Protein AF-J9CH05-F1 (afdb_monomer)

Secondary structure (DSSP, 8-state):
--------GGGS-HHHHHHHHHHHHHHHTS-HHHHHHHHHHHHHHHHHHTSGGGGGEEEEHHHHHHHTT----------EEEE-GGG--

Radius of gyration: 16.42 Å; Cα contacts (8 Å, |Δi|>4): 70; chains: 1; bounding box: 47×38×35 Å

Solvent-accessible surface area (backbone atoms only — not comparable to full-atom values): 5461 Å² total; per-residue (Å²): 132,86,77,77,75,80,77,57,71,90,77,50,57,71,69,59,44,51,50,54,35,45,52,53,11,62,78,68,75,49,54,40,72,54,48,53,48,49,50,51,50,52,52,51,52,53,53,55,61,69,41,93,66,27,89,43,52,44,79,37,64,73,35,35,38,27,77,74,63,64,75,45,99,61,93,56,83,62,83,48,72,45,68,47,64,81,79,76,108

Mean predicted aligned error: 7.36 Å

Foldseek 3Di:
DDPPDPDDLVPDDPVVNQVVLVVVCVVVVHDSVLSVLVVVLVVVVVVCCVDPQVVQKDWDDPCCCCPVPVNDPDRDNDTDIDGNPVVVD

Organism: NCBI:txid749906

Sequence (89 aa):
METNEKTIWINLPEDEKLTILSNIAEENGIKENAVEKDFWVSMVLKAMFSLEYSGNLVFKGGTSLSKGWGLIERFSEDCDLAIDRKYLG

InterPro domains:
  IPR014942 Nucleotidyl transferase AbiEii toxin, Type IV TA system [PF08843] (51-84)

pLDDT: mean 82.92, std 11.19, range [44.16, 95.5]

Structure (mmCIF, N/CA/C/O backbone):
data_AF-J9CH05-F1
#
_entry.id   AF-J9CH05-F1
#
loop_
_atom_site.group_PDB
_atom_site.id
_atom_site.type_symbol
_atom_site.label_atom_id
_atom_site.label_alt_id
_atom_site.label_comp_id
_atom_site.label_asym_id
_atom_site.label_entity_id
_atom_site.label_seq_id
_atom_site.pdbx_PDB_ins_code
_atom_site.Cartn_x
_atom_site.Cartn_y
_atom_site.Cartn_z
_atom_site.occupancy
_atom_site.B_iso_or_equiv
_atom_site.auth_seq_id
_atom_site.auth_comp_id
_atom_site.auth_asym_id
_atom_site.auth_atom_id
_atom_site.pdbx_PDB_model_num
ATOM 1 N N . MET A 1 1 ? -25.202 23.556 -7.689 1.00 44.16 1 MET A N 1
ATOM 2 C CA . MET A 1 1 ? -24.839 22.170 -7.340 1.00 44.16 1 MET A CA 1
ATOM 3 C C . MET A 1 1 ? -23.511 22.265 -6.624 1.00 44.16 1 MET A C 1
ATOM 5 O O . MET A 1 1 ? -22.525 22.575 -7.278 1.00 44.16 1 MET A O 1
ATOM 9 N N . GLU A 1 2 ? -23.509 22.160 -5.297 1.00 46.81 2 GLU A N 1
ATOM 10 C CA . GLU A 1 2 ? -22.265 22.128 -4.523 1.00 46.81 2 GLU A CA 1
ATOM 11 C C . GLU A 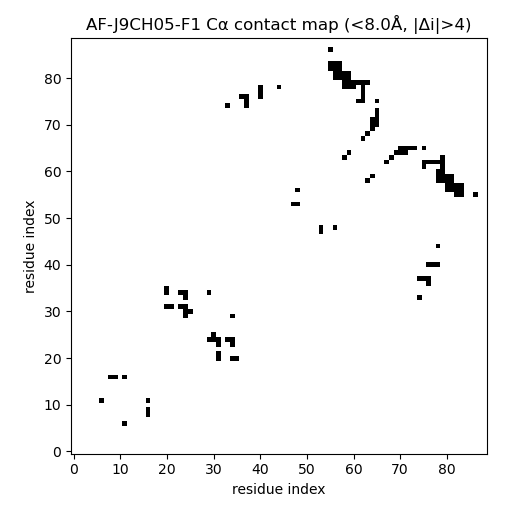1 2 ? -21.497 20.868 -4.906 1.00 46.81 2 GLU A C 1
ATOM 13 O O . GLU A 1 2 ? -21.963 19.742 -4.726 1.00 46.81 2 GLU A O 1
ATOM 18 N N . THR A 1 3 ? -20.330 21.060 -5.503 1.00 47.88 3 THR A N 1
ATOM 19 C CA . THR A 1 3 ? -19.326 20.014 -5.591 1.00 47.88 3 THR A CA 1
ATOM 20 C C . THR A 1 3 ? -18.805 19.821 -4.176 1.00 47.88 3 THR A C 1
ATOM 22 O O . THR A 1 3 ? -18.011 20.635 -3.715 1.00 47.88 3 THR A O 1
ATOM 25 N N . ASN A 1 4 ? -19.278 18.794 -3.465 1.00 58.72 4 ASN A N 1
ATOM 26 C CA . ASN A 1 4 ? -18.627 18.359 -2.231 1.00 58.72 4 ASN A CA 1
ATOM 27 C C . ASN A 1 4 ? -17.158 18.093 -2.570 1.00 58.72 4 ASN A C 1
ATOM 29 O O . ASN A 1 4 ? -16.848 17.123 -3.272 1.00 58.72 4 ASN A O 1
ATOM 33 N N . GLU A 1 5 ? -16.262 18.975 -2.128 1.00 65.69 5 GLU A N 1
ATOM 34 C CA . GLU A 1 5 ? -14.834 18.703 -2.166 1.00 65.69 5 GLU A CA 1
ATOM 35 C C . GLU A 1 5 ? -14.610 17.428 -1.360 1.00 65.69 5 GLU A C 1
ATOM 37 O O . GLU A 1 5 ? -14.901 17.354 -0.167 1.00 65.69 5 GLU A O 1
ATOM 42 N N . LYS A 1 6 ? -14.156 16.372 -2.035 1.00 70.88 6 LYS A N 1
ATOM 43 C CA . LYS A 1 6 ? -13.755 15.151 -1.347 1.00 70.88 6 LYS A CA 1
ATOM 44 C C . LYS A 1 6 ? -12.490 15.467 -0.562 1.00 70.88 6 LYS A C 1
ATOM 46 O O . LYS A 1 6 ? -11.412 15.560 -1.148 1.00 70.88 6 LYS A O 1
ATOM 51 N N . THR A 1 7 ? -12.620 15.610 0.751 1.00 76.19 7 THR A N 1
ATOM 52 C CA . THR A 1 7 ? -11.468 15.725 1.643 1.00 76.19 7 THR A CA 1
ATOM 53 C C . THR A 1 7 ? -10.634 14.450 1.562 1.00 76.19 7 THR A C 1
ATOM 55 O O . THR A 1 7 ? -11.151 13.334 1.639 1.00 76.19 7 THR A O 1
ATOM 58 N N . ILE A 1 8 ? -9.326 14.605 1.374 1.00 84.56 8 ILE A N 1
ATOM 59 C CA . ILE A 1 8 ? -8.391 13.481 1.321 1.00 84.56 8 ILE A CA 1
ATOM 60 C C . ILE A 1 8 ? -8.167 12.988 2.754 1.00 84.56 8 ILE A C 1
ATOM 62 O O . ILE A 1 8 ? -7.779 13.780 3.609 1.00 84.56 8 ILE A O 1
ATOM 66 N N . TRP A 1 9 ? -8.350 11.686 3.001 1.00 86.19 9 TRP A N 1
ATOM 67 C CA . TRP A 1 9 ? -8.220 11.062 4.331 1.00 86.19 9 TRP A CA 1
ATOM 68 C C . TRP A 1 9 ? -6.923 11.443 5.068 1.00 86.19 9 TRP A C 1
ATOM 70 O O . TRP A 1 9 ? -6.941 11.712 6.265 1.00 86.19 9 TRP A O 1
ATOM 80 N N . ILE A 1 10 ? -5.802 11.570 4.348 1.00 86.25 10 ILE A N 1
ATOM 81 C CA . ILE A 1 10 ? -4.498 11.944 4.924 1.00 86.25 10 ILE A CA 1
ATOM 82 C C . ILE A 1 10 ? -4.481 13.342 5.567 1.00 86.25 10 ILE A C 1
ATOM 84 O O . ILE A 1 10 ? -3.667 13.594 6.454 1.00 86.25 10 ILE A O 1
ATOM 88 N N . ASN A 1 11 ? -5.396 14.227 5.167 1.00 90.69 11 ASN A N 1
ATOM 89 C CA . ASN A 1 11 ? -5.486 15.604 5.650 1.00 90.69 11 ASN A CA 1
ATOM 90 C C . ASN A 1 11 ? -6.473 15.769 6.815 1.00 90.69 11 ASN A C 1
ATOM 92 O O . ASN A 1 11 ? -6.616 16.876 7.325 1.00 90.69 11 ASN A O 1
ATOM 96 N N . LEU A 1 12 ? -7.157 14.699 7.229 1.00 92.12 12 LEU A N 1
ATOM 97 C CA . LEU A 1 12 ? -8.096 14.746 8.347 1.00 92.12 12 LEU A CA 1
ATOM 98 C C . LEU A 1 12 ? -7.371 14.849 9.705 1.00 92.12 12 LEU A C 1
ATOM 100 O O . LEU A 1 12 ? -6.213 14.410 9.818 1.00 92.12 12 LEU A O 1
ATOM 104 N N . PRO A 1 13 ? -8.045 15.384 10.739 1.00 94.75 13 PRO A N 1
ATOM 105 C CA . PRO A 1 13 ? -7.633 15.238 12.133 1.00 94.75 13 PRO A CA 1
ATOM 106 C C . PRO A 1 13 ? -7.374 13.772 12.513 1.00 94.75 13 PRO A C 1
ATOM 108 O O . PRO A 1 13 ? -7.938 12.849 11.923 1.00 94.75 13 PRO A O 1
ATOM 111 N N . GLU A 1 14 ? -6.480 13.539 13.472 1.00 92.06 14 GLU A N 1
ATOM 112 C CA . GLU A 1 14 ? -6.066 12.182 13.859 1.00 92.06 14 GLU A CA 1
ATOM 113 C C . GLU A 1 14 ? -7.223 11.358 14.443 1.00 92.06 14 GLU A C 1
ATOM 115 O O . GLU A 1 14 ? -7.392 10.194 14.094 1.00 92.06 14 GLU A O 1
ATOM 120 N N . ASP A 1 15 ? -8.074 11.980 15.252 1.00 94.94 15 ASP A N 1
ATOM 121 C CA . ASP A 1 15 ? -9.284 11.387 15.818 1.00 94.94 15 ASP A CA 1
ATOM 122 C C . ASP A 1 15 ? -10.297 10.968 14.742 1.00 94.94 15 ASP A C 1
ATOM 124 O O . ASP A 1 15 ? -10.854 9.867 14.804 1.00 94.94 15 ASP A O 1
ATOM 128 N N . GLU A 1 16 ? -10.485 11.786 13.704 1.00 94.12 16 GLU A N 1
ATOM 129 C CA . GLU A 1 16 ? -11.328 11.424 12.560 1.00 94.12 16 GLU A CA 1
ATOM 130 C C . GLU A 1 16 ? -10.739 10.251 11.765 1.00 94.12 16 GLU A C 1
ATOM 132 O O . GLU A 1 16 ? -11.465 9.323 11.398 1.00 94.12 16 GLU A O 1
ATOM 137 N N . LYS A 1 17 ? -9.419 10.242 11.529 1.00 92.62 17 LYS A N 1
ATOM 138 C CA . LYS A 1 17 ? -8.744 9.123 10.847 1.00 92.62 17 LYS A CA 1
ATOM 139 C C . LYS A 1 17 ? -8.943 7.814 11.597 1.00 92.62 17 LYS A C 1
ATOM 141 O O . LYS A 1 17 ? -9.315 6.821 10.974 1.00 92.62 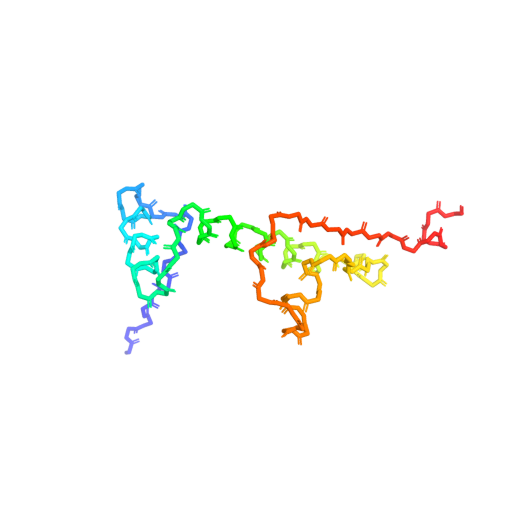17 LYS A O 1
ATOM 146 N N . LEU A 1 18 ? -8.715 7.827 12.910 1.00 92.62 18 LEU A N 1
ATOM 147 C CA . LEU A 1 18 ? -8.873 6.658 13.773 1.00 92.62 18 LEU A CA 1
ATOM 148 C C . LEU A 1 18 ? -10.322 6.169 13.788 1.00 92.62 18 LEU A C 1
ATOM 150 O O . LEU A 1 18 ? -10.558 4.973 13.655 1.00 92.62 18 LEU A O 1
ATOM 154 N N . THR A 1 19 ? -11.291 7.085 13.849 1.00 95.12 19 THR A N 1
ATOM 155 C CA . THR A 1 19 ? -12.720 6.742 13.781 1.00 95.12 19 THR A CA 1
ATOM 156 C C . THR A 1 19 ? -13.060 6.022 12.475 1.00 95.12 19 THR A C 1
ATOM 158 O O . THR A 1 19 ? -13.734 4.995 12.484 1.00 95.12 19 THR A O 1
ATOM 161 N N . ILE A 1 20 ? -12.554 6.516 11.341 1.00 93.56 20 ILE A N 1
ATOM 162 C CA . ILE A 1 20 ? -12.764 5.880 10.034 1.00 93.56 20 ILE A CA 1
ATOM 163 C C . ILE A 1 20 ? -12.136 4.481 9.993 1.00 93.56 20 ILE A C 1
ATOM 165 O O . ILE A 1 20 ? -12.782 3.541 9.533 1.00 93.56 20 ILE A O 1
ATOM 169 N N . LEU A 1 21 ? -10.900 4.329 10.479 1.00 93.19 21 LEU A N 1
ATOM 170 C CA . LEU A 1 21 ? -10.229 3.026 10.531 1.00 93.19 21 LEU A CA 1
ATOM 171 C C . LEU A 1 21 ? -10.994 2.030 11.412 1.00 93.19 21 LEU A C 1
ATOM 173 O O . LEU A 1 21 ? -11.146 0.876 11.013 1.00 93.19 21 LEU A O 1
ATOM 177 N N . SER A 1 22 ? -11.505 2.485 12.559 1.00 94.69 22 SER A N 1
ATOM 178 C CA . SER A 1 22 ? -12.306 1.684 13.490 1.00 94.69 22 SER A CA 1
ATOM 179 C C . SER A 1 22 ? -13.599 1.184 12.851 1.00 94.69 22 SER A C 1
ATOM 181 O O . SER A 1 22 ? -13.851 -0.020 12.828 1.00 94.69 22 SER A O 1
ATOM 183 N N . ASN A 1 23 ? -14.354 2.082 12.210 1.00 95.50 23 ASN A N 1
ATOM 184 C CA . ASN A 1 23 ? -15.598 1.725 11.526 1.00 95.50 23 ASN A CA 1
ATOM 185 C C . ASN A 1 23 ? -15.360 0.692 10.413 1.00 95.50 23 ASN A C 1
ATOM 187 O O . ASN A 1 23 ? -16.071 -0.304 10.325 1.00 95.50 23 ASN A O 1
ATOM 191 N N . ILE A 1 24 ? -14.324 0.886 9.588 1.00 93.38 24 ILE A N 1
ATOM 192 C CA . ILE A 1 24 ? -13.988 -0.060 8.511 1.00 93.38 24 ILE A CA 1
ATOM 193 C C . ILE A 1 24 ? -13.571 -1.417 9.093 1.00 93.38 24 ILE A C 1
ATOM 195 O O . ILE A 1 24 ? -13.934 -2.461 8.550 1.00 93.38 24 ILE A O 1
ATOM 199 N N . ALA A 1 25 ? -12.800 -1.420 10.181 1.00 92.75 25 ALA A N 1
ATOM 200 C CA . ALA A 1 25 ? -12.362 -2.642 10.840 1.00 92.75 25 ALA A CA 1
ATOM 201 C C . ALA A 1 25 ? -13.550 -3.449 11.378 1.00 92.75 25 ALA A C 1
ATOM 203 O O . ALA A 1 25 ? -13.618 -4.658 11.147 1.00 92.75 25 ALA A O 1
ATOM 204 N N . GLU A 1 26 ? -14.504 -2.771 12.021 1.00 95.00 26 GLU A N 1
ATOM 205 C CA . GLU A 1 26 ? -15.740 -3.367 12.527 1.00 95.00 26 GLU A CA 1
ATOM 206 C C . GLU A 1 26 ? -16.606 -3.929 11.390 1.00 95.00 26 GLU A C 1
ATOM 208 O O . GLU A 1 26 ? -16.978 -5.102 11.430 1.00 95.00 26 GLU A O 1
ATOM 213 N N . GLU A 1 27 ? -16.850 -3.144 10.335 1.00 94.62 27 GLU A N 1
ATOM 214 C CA . GLU A 1 27 ? -17.647 -3.558 9.170 1.00 94.62 27 GLU A CA 1
ATOM 215 C C . GLU A 1 27 ? -17.079 -4.798 8.466 1.00 94.62 27 GLU A C 1
ATOM 217 O O . GLU A 1 27 ? -17.831 -5.637 7.967 1.00 94.62 27 GLU A O 1
ATOM 222 N N . ASN A 1 28 ? -15.751 -4.924 8.425 1.00 87.75 28 ASN A N 1
ATOM 223 C CA . ASN A 1 28 ? -15.060 -6.010 7.729 1.00 87.75 28 ASN A CA 1
ATOM 224 C C . ASN A 1 28 ? -14.641 -7.160 8.662 1.00 87.75 28 ASN A C 1
ATOM 226 O O . ASN A 1 28 ? -14.082 -8.150 8.191 1.00 87.75 28 ASN A O 1
ATOM 230 N N . GLY A 1 29 ? -14.882 -7.052 9.974 1.00 89.81 29 GLY A N 1
ATOM 231 C CA . GLY A 1 29 ? -14.484 -8.064 10.955 1.00 89.81 29 GLY A CA 1
ATOM 232 C C . GLY A 1 29 ? -12.969 -8.296 11.032 1.00 89.81 29 GLY A C 1
ATOM 233 O O . GLY A 1 29 ? -12.525 -9.407 11.331 1.00 89.81 29 GLY A O 1
ATOM 234 N N . ILE A 1 30 ? -12.165 -7.269 10.745 1.00 88.81 30 ILE A N 1
ATOM 235 C CA . ILE A 1 30 ? -10.696 -7.320 10.784 1.00 88.81 30 ILE A CA 1
ATOM 236 C C . ILE A 1 30 ? -10.144 -6.34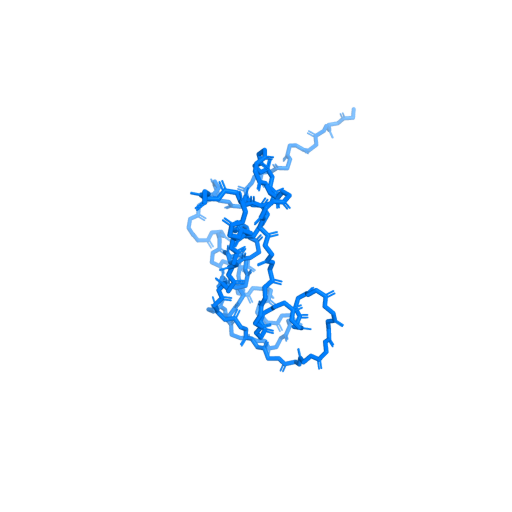1 11.821 1.00 88.81 30 ILE A C 1
ATOM 238 O O . ILE A 1 30 ? -10.870 -5.570 12.433 1.00 88.81 30 ILE A O 1
ATOM 242 N N . LYS A 1 31 ? -8.833 -6.387 12.071 1.00 89.25 31 LYS A N 1
ATOM 243 C CA . LYS A 1 31 ? -8.185 -5.467 13.012 1.00 89.25 31 LYS A CA 1
ATOM 244 C C . LYS A 1 31 ? -7.952 -4.103 12.358 1.00 89.25 31 LYS A C 1
ATOM 246 O O . LYS A 1 31 ? -7.527 -4.051 11.207 1.00 89.25 31 LYS A O 1
ATOM 251 N N . GLU A 1 32 ? -8.110 -3.021 13.116 1.00 88.75 32 GLU A N 1
ATOM 252 C CA . GLU A 1 32 ? -7.840 -1.639 12.667 1.00 88.75 32 GLU A CA 1
ATOM 253 C C . GLU A 1 32 ? -6.448 -1.478 12.055 1.00 88.75 32 GLU A C 1
ATOM 255 O O . GLU A 1 32 ? -6.285 -0.914 10.976 1.00 88.75 32 GLU A O 1
ATOM 260 N N . ASN A 1 33 ? -5.441 -2.074 12.698 1.00 87.75 33 ASN A N 1
ATOM 261 C CA . ASN A 1 33 ? -4.071 -2.046 12.201 1.00 87.75 33 ASN A CA 1
ATOM 262 C C . ASN A 1 33 ? -3.903 -2.744 10.838 1.00 87.75 33 ASN A C 1
ATOM 264 O O . ASN A 1 33 ? -2.988 -2.408 10.094 1.00 87.75 33 ASN A O 1
ATOM 268 N N . ALA A 1 34 ? -4.755 -3.715 10.503 1.00 87.00 34 ALA A N 1
ATOM 269 C CA . ALA A 1 34 ? -4.745 -4.368 9.201 1.00 87.00 34 ALA A CA 1
ATOM 270 C C . ALA A 1 34 ? -5.367 -3.455 8.137 1.00 87.00 34 ALA A C 1
ATOM 272 O O . ALA A 1 34 ? -4.828 -3.369 7.039 1.00 87.00 34 ALA A O 1
ATOM 273 N N . VAL A 1 35 ? -6.437 -2.724 8.473 1.00 89.44 35 VAL A N 1
ATOM 274 C CA . VAL A 1 35 ? -7.052 -1.721 7.585 1.00 89.44 35 VAL A CA 1
ATOM 275 C C . VAL A 1 35 ? -6.046 -0.630 7.227 1.00 89.44 35 VAL A C 1
ATOM 277 O O . VAL A 1 35 ? -5.839 -0.334 6.051 1.00 89.44 35 VAL A O 1
ATOM 280 N N . GLU A 1 36 ? -5.387 -0.056 8.235 1.00 88.38 36 GLU A N 1
ATOM 281 C CA . GLU A 1 36 ? -4.421 1.023 8.025 1.00 88.38 36 GLU A CA 1
ATOM 282 C C . GLU A 1 36 ? -3.250 0.563 7.151 1.00 88.38 36 GLU A C 1
ATOM 284 O O . GLU A 1 36 ? -2.876 1.228 6.180 1.00 88.38 36 GLU A O 1
ATOM 289 N N . LYS A 1 37 ? -2.684 -0.608 7.456 1.00 87.25 37 LYS A N 1
ATOM 290 C CA . LYS A 1 37 ? -1.588 -1.156 6.658 1.00 87.25 37 LYS A CA 1
ATOM 291 C C . LYS A 1 37 ? -2.034 -1.474 5.227 1.00 87.25 37 LYS A C 1
ATOM 293 O O . LYS A 1 37 ? -1.291 -1.173 4.294 1.00 87.25 37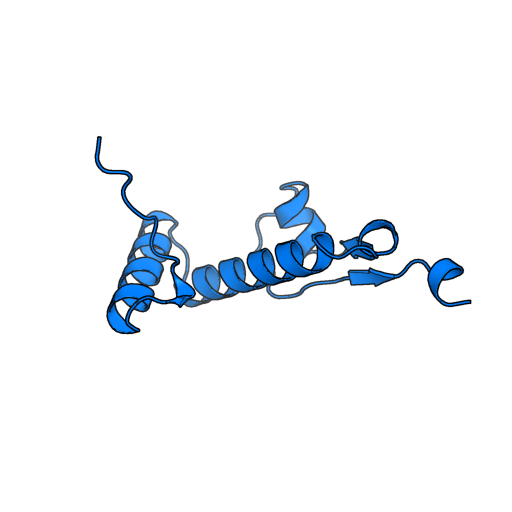 LYS A O 1
ATOM 298 N N . ASP A 1 38 ? -3.236 -2.022 5.028 1.00 85.62 38 ASP A N 1
ATOM 299 C CA . ASP A 1 38 ? -3.777 -2.292 3.688 1.00 85.62 38 ASP A CA 1
ATOM 300 C C . ASP A 1 38 ? -3.889 -1.014 2.846 1.00 85.62 38 ASP A C 1
ATOM 302 O O . ASP A 1 38 ? -3.517 -0.989 1.664 1.00 85.62 38 ASP A O 1
ATOM 306 N N . PHE A 1 39 ? -4.359 0.064 3.478 1.00 87.56 39 PHE A N 1
ATOM 307 C CA . PHE A 1 39 ? -4.465 1.379 2.866 1.00 87.56 39 PHE A CA 1
ATOM 308 C C . PHE A 1 39 ? -3.094 1.891 2.408 1.00 87.56 39 PHE A C 1
ATOM 310 O O . PHE A 1 39 ? -2.934 2.257 1.239 1.00 87.56 39 PHE A O 1
ATOM 317 N N . TRP A 1 40 ? -2.083 1.859 3.283 1.00 87.69 40 TRP A N 1
ATOM 318 C CA . TRP A 1 40 ? -0.737 2.331 2.945 1.00 87.69 40 TRP A CA 1
ATOM 319 C C . TRP A 1 40 ? -0.075 1.506 1.840 1.00 87.69 40 TRP A C 1
ATOM 321 O O . TRP A 1 40 ? 0.457 2.087 0.894 1.00 87.69 40 TRP A O 1
ATOM 331 N N . VAL A 1 41 ? -0.167 0.174 1.897 1.00 87.25 41 VAL A N 1
ATOM 332 C CA . VAL A 1 41 ? 0.318 -0.733 0.838 1.00 87.25 41 VAL A CA 1
ATOM 333 C C . VAL A 1 41 ? -0.314 -0.368 -0.507 1.00 87.25 41 VAL A C 1
ATOM 335 O O . VAL A 1 41 ? 0.380 -0.198 -1.511 1.00 87.25 41 VAL A O 1
ATOM 338 N N . SER A 1 42 ? -1.634 -0.175 -0.529 1.00 85.88 42 SER A N 1
ATOM 339 C CA . SER A 1 42 ? -2.371 0.185 -1.745 1.00 85.88 42 SER A CA 1
ATOM 340 C C . SER A 1 42 ? -1.959 1.557 -2.287 1.00 85.88 42 SER A C 1
ATOM 342 O O . SER A 1 42 ? -1.801 1.727 -3.499 1.00 85.88 42 SER A O 1
ATOM 344 N N . MET A 1 43 ? -1.737 2.532 -1.402 1.00 88.31 43 MET A N 1
ATOM 345 C CA . MET A 1 43 ? -1.275 3.871 -1.769 1.00 88.31 43 MET A CA 1
ATOM 346 C C . MET A 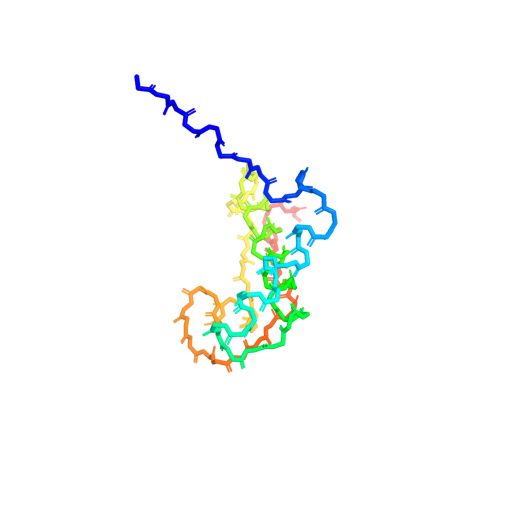1 43 ? 0.146 3.863 -2.336 1.00 88.31 43 MET A C 1
ATOM 348 O O . MET A 1 43 ? 0.392 4.516 -3.350 1.00 88.31 43 MET A O 1
ATOM 352 N N . VAL A 1 44 ? 1.065 3.097 -1.739 1.00 88.94 44 VAL A N 1
ATOM 353 C CA . VAL A 1 44 ? 2.440 2.943 -2.239 1.00 88.94 44 VAL A CA 1
ATOM 354 C C . VAL A 1 44 ? 2.441 2.294 -3.617 1.00 88.94 44 VAL A C 1
ATOM 356 O O . VAL A 1 44 ? 3.077 2.816 -4.530 1.00 88.94 44 VAL A O 1
ATOM 359 N N . LEU A 1 45 ? 1.688 1.208 -3.811 1.00 88.19 45 LEU A N 1
ATOM 360 C CA . LEU A 1 45 ? 1.567 0.566 -5.123 1.00 88.19 45 LEU A CA 1
ATOM 361 C C . LEU A 1 45 ? 1.005 1.538 -6.163 1.00 88.19 45 LEU A C 1
ATOM 363 O O . LEU A 1 45 ? 1.574 1.678 -7.244 1.00 88.19 45 LEU A O 1
ATOM 367 N N . LYS A 1 46 ? -0.060 2.273 -5.824 1.00 89.75 46 LYS A N 1
ATOM 368 C CA . LYS A 1 46 ? -0.622 3.298 -6.709 1.00 89.75 46 LYS A CA 1
ATOM 369 C C . LYS A 1 46 ? 0.413 4.364 -7.075 1.00 89.75 46 LYS A C 1
ATOM 371 O O . LYS A 1 46 ? 0.510 4.725 -8.244 1.00 89.75 46 LYS A O 1
ATOM 376 N N . ALA A 1 47 ? 1.186 4.850 -6.104 1.00 90.44 47 ALA A N 1
ATOM 377 C CA . ALA A 1 47 ? 2.234 5.835 -6.345 1.00 90.44 47 ALA A CA 1
ATOM 378 C C . ALA A 1 47 ? 3.322 5.274 -7.274 1.00 90.44 47 ALA A C 1
ATOM 380 O O . ALA A 1 47 ? 3.609 5.880 -8.303 1.00 90.44 47 ALA A O 1
ATOM 381 N N . MET A 1 48 ? 3.854 4.085 -6.980 1.00 89.81 48 MET A N 1
ATOM 382 C CA . MET A 1 48 ? 4.904 3.434 -7.774 1.00 89.81 48 MET A CA 1
ATOM 383 C C . MET A 1 48 ? 4.484 3.202 -9.229 1.00 89.81 48 MET A C 1
ATOM 385 O O . MET A 1 48 ? 5.245 3.495 -10.149 1.00 89.81 48 MET A O 1
ATOM 389 N N . PHE A 1 49 ? 3.257 2.729 -9.451 1.00 90.75 49 PHE A N 1
ATOM 390 C CA . PHE A 1 49 ? 2.737 2.475 -10.797 1.00 90.75 49 PH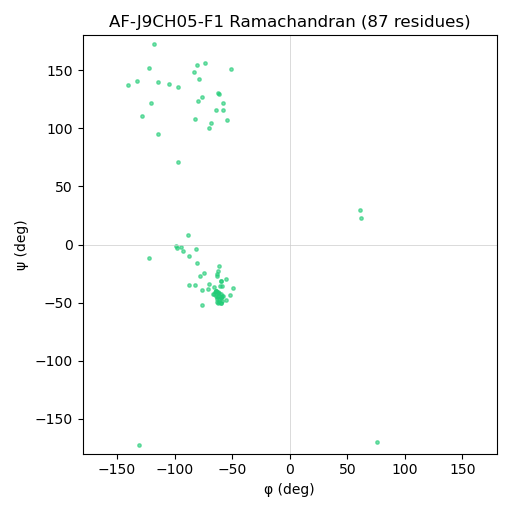E A CA 1
ATOM 391 C C . PHE A 1 49 ? 2.198 3.725 -11.509 1.00 90.75 49 PHE A C 1
ATOM 393 O O . PHE A 1 49 ? 1.843 3.641 -12.681 1.00 90.75 49 PHE A O 1
ATOM 400 N N . SER A 1 50 ? 2.175 4.889 -10.851 1.00 92.81 50 SER A N 1
ATOM 401 C CA . SER A 1 50 ? 1.865 6.177 -11.495 1.00 92.81 50 SER A CA 1
ATOM 402 C C . SER A 1 50 ? 3.087 6.875 -12.107 1.00 92.81 50 SER A C 1
ATOM 404 O O . SER A 1 50 ? 2.942 7.867 -12.816 1.00 92.81 50 SER A O 1
ATOM 406 N N . LEU A 1 51 ? 4.291 6.366 -11.832 1.00 91.12 51 LEU A N 1
ATOM 407 C CA . LEU A 1 51 ? 5.556 6.929 -12.300 1.00 91.12 51 LEU A CA 1
ATOM 408 C C . LEU A 1 51 ? 5.842 6.506 -13.748 1.00 91.12 51 LEU A C 1
ATOM 410 O O . LEU A 1 51 ? 5.402 5.450 -14.208 1.00 91.12 51 LEU A O 1
ATOM 414 N N . GLU A 1 52 ? 6.630 7.310 -14.463 1.00 90.75 52 GLU A N 1
ATOM 415 C CA . GLU A 1 52 ? 6.952 7.101 -15.886 1.00 90.75 52 GLU A CA 1
ATOM 416 C C . GLU A 1 52 ? 7.653 5.757 -16.156 1.00 90.75 52 GLU A C 1
ATO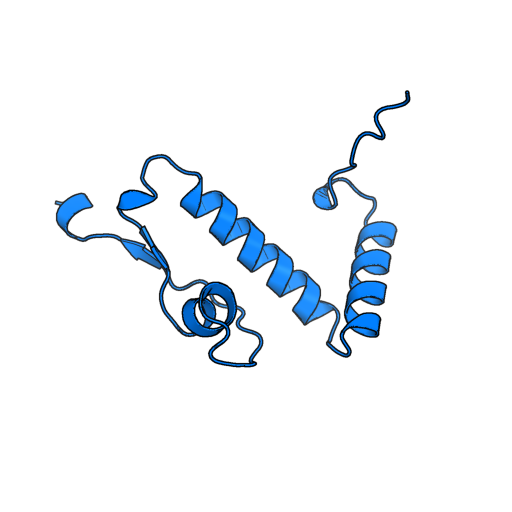M 418 O O . GLU A 1 52 ? 7.442 5.120 -17.184 1.00 90.75 52 GLU A O 1
ATOM 423 N N . TYR A 1 53 ? 8.436 5.269 -15.194 1.00 86.69 53 TYR A N 1
ATOM 424 C CA . TYR A 1 53 ? 9.170 4.004 -15.284 1.00 86.69 53 TYR A CA 1
ATOM 425 C C . TYR A 1 53 ? 8.370 2.778 -14.818 1.00 86.69 53 TYR A C 1
ATOM 427 O O . TYR A 1 53 ? 8.931 1.684 -14.729 1.00 86.69 53 TYR A O 1
ATOM 435 N N . SER A 1 54 ? 7.071 2.927 -14.543 1.00 90.38 54 SER A N 1
ATOM 436 C CA . SER A 1 54 ? 6.186 1.838 -14.103 1.00 90.38 54 SER A CA 1
ATOM 437 C C . SER A 1 54 ? 6.172 0.634 -15.048 1.00 90.38 54 SER A C 1
ATOM 439 O O . SER A 1 54 ? 6.052 -0.494 -14.580 1.00 90.38 54 SER A O 1
ATOM 441 N N . GLY A 1 55 ? 6.390 0.840 -16.352 1.00 87.69 55 GLY A N 1
ATOM 442 C CA . GLY A 1 55 ? 6.508 -0.244 -17.337 1.00 87.69 55 GLY A CA 1
ATOM 443 C C . GLY A 1 55 ? 7.679 -1.205 -17.090 1.00 87.69 55 GLY A C 1
ATOM 444 O O . GLY A 1 55 ? 7.665 -2.324 -17.592 1.00 87.69 55 GLY A O 1
ATOM 445 N N . ASN A 1 56 ? 8.666 -0.796 -16.287 1.00 90.75 56 ASN A N 1
ATOM 446 C CA . ASN A 1 56 ? 9.797 -1.631 -15.883 1.00 90.75 56 ASN A CA 1
ATOM 447 C C . ASN A 1 56 ? 9.607 -2.241 -14.489 1.00 90.75 56 ASN A C 1
ATOM 449 O O . ASN A 1 56 ? 10.483 -2.969 -14.026 1.00 90.75 56 ASN A O 1
ATOM 453 N N . LEU A 1 57 ? 8.500 -1.938 -13.806 1.00 90.75 57 LEU A N 1
ATOM 454 C CA . LEU A 1 57 ? 8.164 -2.491 -12.501 1.00 90.75 57 LEU A CA 1
ATOM 455 C C . LEU A 1 57 ? 7.215 -3.673 -12.668 1.00 90.75 57 LEU A C 1
ATOM 457 O O . LEU A 1 57 ? 6.226 -3.616 -13.393 1.00 90.75 57 LEU A O 1
ATOM 461 N N . VAL A 1 58 ? 7.483 -4.746 -11.935 1.00 88.44 58 VAL A N 1
ATOM 462 C CA . VAL A 1 58 ? 6.592 -5.900 -11.846 1.00 88.44 58 VAL A CA 1
ATOM 463 C C . VAL A 1 58 ? 6.207 -6.089 -10.390 1.00 88.44 58 VAL A C 1
ATOM 465 O O . VAL A 1 58 ? 7.080 -6.290 -9.542 1.00 88.44 58 VAL A O 1
ATOM 468 N N . PHE A 1 59 ? 4.903 -6.047 -10.115 1.00 85.69 59 PHE A N 1
ATOM 469 C CA . PHE A 1 59 ? 4.351 -6.375 -8.806 1.00 85.69 59 PHE A CA 1
ATOM 470 C C . PHE A 1 59 ? 4.271 -7.892 -8.649 1.00 85.69 59 PHE A C 1
ATOM 472 O O . PHE A 1 59 ? 3.700 -8.579 -9.497 1.00 85.69 59 PHE A O 1
ATOM 479 N N . LYS A 1 60 ? 4.900 -8.420 -7.598 1.00 84.19 60 LYS A N 1
ATOM 480 C CA . LYS A 1 60 ? 5.088 -9.858 -7.382 1.00 84.19 60 LYS A CA 1
ATOM 481 C C . LYS A 1 60 ? 4.673 -10.255 -5.964 1.00 84.19 60 LYS A C 1
ATOM 483 O O . LYS A 1 60 ? 4.099 -9.471 -5.212 1.00 84.19 60 LYS A O 1
ATOM 488 N N . GLY A 1 61 ? 4.956 -11.508 -5.619 1.00 80.19 61 GLY A N 1
ATOM 489 C CA . GLY A 1 61 ? 4.845 -12.009 -4.256 1.00 80.19 61 GLY A CA 1
ATOM 490 C C . GLY A 1 61 ? 3.414 -12.265 -3.798 1.00 80.19 61 GLY A C 1
ATOM 491 O O . GLY A 1 61 ? 2.460 -12.249 -4.582 1.00 80.19 61 GLY A O 1
ATOM 492 N N . GLY A 1 62 ? 3.276 -12.526 -2.499 1.00 74.62 62 GLY A N 1
ATOM 493 C CA . GLY A 1 62 ? 2.000 -12.875 -1.874 1.00 74.62 62 GLY A CA 1
ATOM 494 C C . GLY A 1 62 ? 0.936 -11.791 -2.019 1.00 74.62 62 GLY A C 1
ATOM 495 O O . GLY A 1 62 ? -0.230 -12.108 -2.236 1.00 74.62 62 GLY A O 1
ATOM 496 N N . THR A 1 63 ? 1.353 -10.529 -1.970 1.00 73.38 63 THR A N 1
ATOM 497 C CA . THR A 1 63 ? 0.467 -9.365 -2.068 1.00 73.38 63 THR A CA 1
ATOM 498 C C . THR A 1 63 ? -0.101 -9.200 -3.475 1.00 73.38 63 THR A C 1
ATOM 500 O O . THR A 1 63 ? -1.259 -8.825 -3.624 1.00 73.38 63 THR A O 1
ATOM 503 N N . SER A 1 64 ? 0.657 -9.541 -4.526 1.00 76.75 64 SER A N 1
ATOM 504 C CA . SER A 1 64 ? 0.120 -9.546 -5.895 1.00 76.75 64 SER A CA 1
ATOM 505 C C . SER A 1 64 ? -0.971 -10.606 -6.087 1.00 76.75 64 SER A C 1
ATOM 507 O O . SER A 1 64 ? -1.968 -10.347 -6.760 1.00 76.75 64 SER A O 1
ATOM 509 N N . LEU A 1 65 ? -0.828 -11.771 -5.445 1.00 72.31 65 LEU A N 1
ATOM 510 C CA . LEU A 1 65 ? -1.812 -12.855 -5.506 1.00 72.31 65 LEU A CA 1
ATOM 511 C C . LEU A 1 65 ? -3.098 -12.510 -4.748 1.00 72.31 65 LEU A C 1
ATOM 513 O O . LEU A 1 65 ? -4.176 -12.843 -5.235 1.00 72.31 65 LEU A O 1
ATOM 517 N N . SER A 1 66 ? -3.009 -11.828 -3.602 1.00 73.50 66 SER A N 1
ATOM 518 C CA . SER A 1 66 ? -4.196 -11.378 -2.863 1.00 73.50 66 SER A CA 1
ATOM 519 C C . SER A 1 66 ? -4.854 -10.153 -3.506 1.00 73.50 66 SER A C 1
ATOM 521 O O . SER A 1 66 ? -6.043 -10.199 -3.800 1.00 73.50 66 SER A O 1
ATOM 523 N N . LYS A 1 67 ? -4.106 -9.076 -3.790 1.00 73.19 67 LYS A N 1
ATOM 524 C CA . LYS A 1 67 ? -4.673 -7.803 -4.282 1.00 73.19 67 LYS A CA 1
ATOM 525 C C . LYS A 1 67 ? -4.958 -7.764 -5.782 1.00 73.19 67 LYS A C 1
ATOM 527 O O . LYS A 1 67 ? -5.895 -7.095 -6.197 1.00 73.19 67 LYS A O 1
ATOM 532 N N . GLY A 1 68 ? -4.134 -8.417 -6.599 1.00 72.88 68 GLY A N 1
ATOM 533 C CA . GLY A 1 68 ? -4.289 -8.401 -8.057 1.00 72.88 68 GLY A CA 1
ATOM 534 C C . GLY A 1 68 ? -5.221 -9.493 -8.576 1.00 72.88 68 GLY A C 1
ATOM 535 O O . GLY A 1 68 ? -5.938 -9.273 -9.547 1.00 72.88 68 GLY A O 1
ATOM 536 N N . TRP A 1 69 ? -5.213 -10.658 -7.924 1.00 73.38 69 TRP A N 1
ATOM 537 C CA . TRP A 1 69 ? -5.897 -11.856 -8.421 1.00 73.38 69 TRP A CA 1
ATOM 538 C C . TRP A 1 69 ? -6.941 -12.440 -7.463 1.00 73.38 69 TRP A C 1
ATOM 540 O O . TRP A 1 69 ? -7.689 -13.321 -7.876 1.00 73.38 69 TRP A O 1
ATOM 550 N N . GLY A 1 70 ? -7.000 -11.993 -6.202 1.00 72.62 70 GLY A N 1
ATOM 551 C CA . GLY A 1 70 ? -7.932 -12.537 -5.206 1.00 72.62 70 GLY A CA 1
ATOM 552 C C . GLY A 1 70 ? -7.718 -14.024 -4.898 1.00 72.62 70 GLY A C 1
ATOM 553 O O . GLY A 1 70 ? -8.644 -14.703 -4.473 1.00 72.62 70 GLY A O 1
ATOM 554 N N . LEU A 1 71 ? -6.518 -14.559 -5.147 1.00 67.31 71 LEU A N 1
ATOM 555 C CA . LEU A 1 71 ? -6.244 -16.000 -5.067 1.00 67.31 71 LEU A CA 1
ATOM 556 C C . LEU A 1 71 ? -6.002 -16.498 -3.641 1.00 67.31 71 LEU A C 1
ATOM 558 O O . LEU A 1 71 ? -6.014 -17.705 -3.410 1.00 67.31 71 LEU A O 1
ATOM 562 N N . ILE A 1 72 ? -5.736 -15.592 -2.698 1.00 68.50 72 ILE A N 1
ATOM 563 C CA . ILE A 1 72 ? -5.496 -15.922 -1.292 1.00 68.50 72 ILE A CA 1
ATOM 564 C C . ILE A 1 72 ? -6.154 -14.885 -0.377 1.00 68.50 72 ILE A C 1
ATOM 566 O O . ILE A 1 72 ? -6.019 -13.681 -0.597 1.00 68.50 72 ILE A O 1
ATOM 570 N N . GLU A 1 73 ? -6.796 -15.355 0.693 1.00 62.44 73 GLU A N 1
ATOM 571 C CA . GLU A 1 73 ? -7.384 -14.515 1.743 1.00 62.44 73 GLU A CA 1
ATOM 572 C C . GLU A 1 73 ? -6.425 -14.393 2.927 1.00 62.44 73 GLU A C 1
ATOM 574 O O . GLU A 1 73 ? -6.612 -14.970 3.997 1.00 62.44 73 GLU A O 1
ATOM 579 N N . ARG A 1 74 ? -5.330 -13.660 2.719 1.00 67.38 74 ARG A N 1
ATOM 580 C CA . ARG A 1 74 ? -4.451 -13.247 3.813 1.00 67.38 74 ARG A CA 1
ATOM 581 C C . ARG A 1 74 ? -4.135 -11.771 3.702 1.00 67.38 74 ARG A C 1
ATOM 583 O O . ARG A 1 74 ? -3.871 -11.262 2.612 1.00 67.38 74 ARG A O 1
ATOM 590 N N . PHE A 1 75 ? -4.102 -11.119 4.856 1.00 65.75 75 PHE A N 1
ATOM 591 C CA . PHE A 1 75 ? -3.510 -9.802 4.969 1.00 65.75 75 PHE A CA 1
ATOM 592 C C . PHE A 1 75 ? -2.023 -9.897 4.597 1.00 65.75 75 PHE A C 1
ATOM 594 O O . PHE A 1 75 ? -1.318 -10.784 5.084 1.00 65.75 75 PHE A O 1
ATOM 601 N N . SER A 1 76 ? -1.565 -9.028 3.700 1.00 66.69 76 SER A N 1
ATOM 602 C CA . SER A 1 76 ? -0.183 -9.022 3.226 1.00 66.69 76 SER A CA 1
ATOM 603 C C . SER A 1 76 ? 0.372 -7.616 3.378 1.00 66.69 76 SER A C 1
ATOM 605 O O . SER A 1 76 ? -0.074 -6.688 2.708 1.00 66.69 76 SER A O 1
ATOM 607 N N . GLU A 1 77 ? 1.304 -7.477 4.315 1.00 70.81 77 GLU A N 1
ATOM 608 C CA . GLU A 1 77 ? 1.947 -6.211 4.678 1.00 70.81 77 GLU A CA 1
ATOM 609 C C . GLU A 1 77 ? 3.033 -5.802 3.676 1.00 70.81 77 GLU A C 1
ATOM 611 O O . GLU A 1 77 ? 3.299 -4.617 3.490 1.00 70.81 77 GLU A O 1
ATOM 616 N N . ASP A 1 78 ? 3.637 -6.779 3.001 1.00 76.50 78 ASP A N 1
ATOM 617 C CA . ASP A 1 78 ? 4.808 -6.556 2.159 1.00 76.50 78 ASP A CA 1
ATOM 618 C C . ASP A 1 78 ? 4.440 -6.061 0.750 1.00 76.50 78 ASP A C 1
ATOM 620 O O . ASP A 1 78 ? 3.417 -6.432 0.173 1.00 76.50 78 ASP A O 1
ATOM 624 N N . CYS A 1 79 ? 5.311 -5.250 0.147 1.00 76.81 79 CYS A N 1
ATOM 625 C CA . CYS A 1 79 ? 5.246 -4.870 -1.267 1.00 76.81 79 CYS A CA 1
ATOM 626 C C . CYS A 1 79 ? 6.452 -5.434 -2.021 1.00 76.81 79 CYS A C 1
ATOM 628 O O . CYS A 1 79 ? 7.504 -4.799 -2.087 1.00 76.81 79 CYS A O 1
ATOM 630 N N . ASP A 1 80 ? 6.289 -6.602 -2.639 1.00 83.44 80 ASP A N 1
ATOM 631 C CA . ASP A 1 80 ? 7.334 -7.191 -3.473 1.00 83.44 80 ASP A CA 1
ATOM 632 C C . ASP A 1 80 ? 7.313 -6.581 -4.880 1.00 83.44 80 ASP A C 1
ATOM 634 O O . ASP A 1 80 ? 6.431 -6.865 -5.699 1.00 83.44 80 ASP A O 1
ATOM 638 N N . LEU A 1 81 ? 8.315 -5.757 -5.182 1.00 86.19 81 LEU A N 1
ATOM 639 C CA . LEU A 1 81 ? 8.527 -5.175 -6.504 1.00 86.19 81 LEU A CA 1
ATOM 640 C C . LEU A 1 81 ? 9.823 -5.708 -7.106 1.00 86.19 81 LEU A C 1
ATOM 642 O O . LEU A 1 81 ? 10.842 -5.825 -6.429 1.00 86.19 81 LEU A O 1
ATOM 646 N N . ALA A 1 82 ? 9.804 -5.990 -8.405 1.00 86.81 82 ALA A N 1
ATOM 647 C CA . ALA A 1 82 ? 11.028 -6.213 -9.161 1.00 86.81 82 ALA A CA 1
ATOM 648 C C . ALA A 1 82 ? 11.128 -5.241 -10.328 1.00 86.81 82 ALA A C 1
ATOM 650 O O . ALA A 1 82 ? 10.115 -4.836 -10.890 1.00 86.81 82 ALA A O 1
ATOM 651 N N . ILE A 1 83 ? 12.363 -4.943 -10.713 1.00 87.81 83 ILE A N 1
ATOM 652 C CA . ILE A 1 83 ? 12.691 -4.084 -11.847 1.00 87.81 83 ILE A CA 1
ATOM 653 C C . ILE A 1 83 ? 13.169 -4.973 -12.998 1.00 87.81 83 ILE A C 1
ATOM 655 O O . ILE A 1 83 ? 13.912 -5.932 -12.761 1.00 87.81 83 ILE A O 1
ATOM 659 N N . ASP A 1 84 ? 12.749 -4.685 -14.232 1.00 86.69 84 ASP A N 1
ATOM 660 C CA . ASP A 1 84 ? 13.330 -5.331 -15.410 1.00 86.69 84 ASP A CA 1
ATOM 661 C C . ASP A 1 84 ? 14.837 -5.055 -15.440 1.00 86.69 84 ASP A C 1
ATOM 663 O O . ASP A 1 84 ? 15.291 -3.913 -15.474 1.00 86.69 84 ASP A O 1
ATOM 667 N N . ARG A 1 85 ? 15.635 -6.123 -15.438 1.00 81.94 85 ARG A N 1
ATOM 668 C CA . ARG A 1 85 ? 17.092 -6.022 -15.470 1.00 81.94 85 ARG A CA 1
ATOM 669 C C . ARG A 1 85 ? 17.588 -5.286 -16.714 1.00 81.94 85 ARG A C 1
ATOM 671 O O . ARG A 1 85 ? 18.584 -4.582 -16.617 1.00 81.94 85 ARG A O 1
ATOM 678 N N . LYS A 1 86 ? 16.881 -5.390 -17.845 1.00 83.50 86 LYS A N 1
ATOM 679 C CA . LYS A 1 86 ? 17.229 -4.677 -19.087 1.00 83.50 86 LYS A CA 1
ATOM 680 C C . LYS A 1 86 ? 17.160 -3.159 -18.936 1.00 83.50 86 LYS A C 1
ATOM 682 O O . LYS A 1 86 ? 17.840 -2.449 -19.665 1.00 83.50 86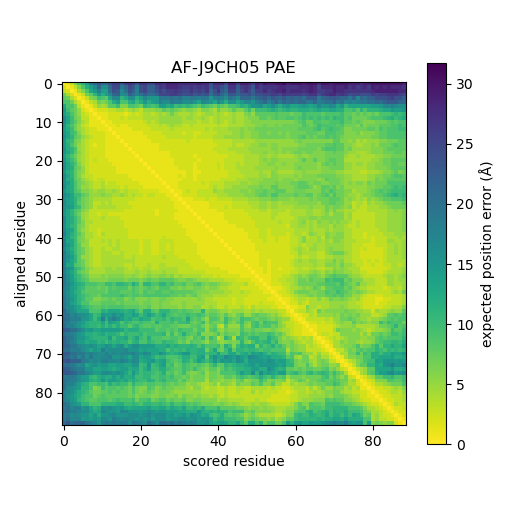 LYS A O 1
ATOM 687 N N . TYR A 1 87 ? 16.350 -2.670 -18.001 1.00 81.94 87 TYR A N 1
ATOM 688 C CA . TYR A 1 87 ? 16.239 -1.246 -17.710 1.00 81.94 87 TYR A CA 1
ATOM 689 C C . TYR A 1 87 ? 17.451 -0.704 -16.934 1.00 81.94 87 TYR A C 1
ATOM 691 O O . TYR A 1 87 ? 17.743 0.485 -17.006 1.00 81.94 87 TYR A O 1
ATOM 699 N N . LEU A 1 88 ? 18.172 -1.562 -16.205 1.00 81.19 88 LEU A N 1
ATOM 700 C CA . LEU A 1 88 ? 19.297 -1.158 -15.355 1.00 81.19 88 LEU A CA 1
ATOM 701 C C . LEU A 1 88 ? 20.672 -1.231 -16.047 1.00 81.19 88 LEU A C 1
ATOM 703 O O . LEU A 1 88 ? 21.649 -0.777 -15.451 1.00 81.19 88 LEU A O 1
ATOM 707 N N . GLY A 1 89 ? 20.746 -1.751 -17.280 1.00 72.88 89 GLY A N 1
ATOM 708 C CA . GLY A 1 89 ? 21.998 -1.988 -18.015 1.00 72.88 89 GLY A CA 1
ATOM 709 C C . GLY A 1 89 ? 22.448 -3.440 -17.957 1.00 72.88 89 GLY A C 1
ATOM 710 O O . G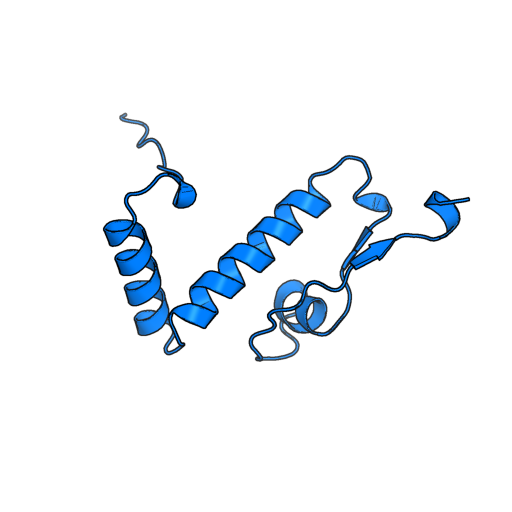LY A 1 89 ? 23.016 -3.852 -16.920 1.00 72.88 89 GLY A O 1
#